Protein AF-A0A367IWK3-F1 (afdb_monomer_lite)

InterPro domains:
  IPR006665 OmpA-like domain [PS51123] (1-16)
  IPR052744 Glycerol-3-phosphate O-acyltransferase [PTHR31605] (2-163)

Sequence (163 aa):
MRECNRRVSFLIAAKSMRQKAIRFLASMVHPIPVERPQDLAETGKGRIQLLNLKTEPLRIIGIDTKFTQQLRPTDTILLPKGSGKIQVDRVISDTELIIHSEIKDKRALKHLVNENGTSYKCLPHIDQDSVYERVYSELNNGQCITIFPEGGSHDRAEMLPFK

Secondary structure (DSSP, 8-state):
--SS---EEEEEEHHHHTSHHHHHHHGGG-EEEE--GGGG-EEPSSEEEEEETTTEEEEEEEES--HHHH--TT-EEEPGGG--EEEEEEE-SSSEEEESS----HHHHHHHT-TT-B--EEE-----HHHHHHHHHHHHTT-EEEE---TTSTT--SPPPP-

Radius of gyration: 20.52 Å; chains: 1; bounding box: 48×29×55 Å

Structure (mmCIF, N/CA/C/O backbone):
data_AF-A0A367IWK3-F1
#
_entry.id   AF-A0A367IWK3-F1
#
loop_
_atom_site.group_PDB
_atom_site.id
_atom_site.type_symbol
_atom_site.label_atom_id
_atom_site.label_alt_id
_atom_site.label_comp_id
_atom_site.label_asym_id
_atom_site.label_entity_id
_atom_site.label_seq_id
_atom_site.pdbx_PDB_ins_code
_atom_site.Cartn_x
_atom_site.Cartn_y
_atom_site.Cartn_z
_atom_site.occupancy
_atom_site.B_iso_or_equiv
_atom_site.auth_seq_id
_atom_site.auth_comp_id
_atom_site.auth_asym_id
_atom_site.auth_atom_id
_atom_site.pdbx_PDB_model_num
ATOM 1 N N . MET A 1 1 ? 26.667 4.697 -25.847 1.00 47.69 1 MET A N 1
ATOM 2 C CA . MET A 1 1 ? 25.471 3.865 -26.138 1.00 47.69 1 MET A CA 1
ATOM 3 C C . MET A 1 1 ? 25.247 3.562 -27.625 1.00 47.69 1 MET A C 1
ATOM 5 O O . MET A 1 1 ? 24.465 2.669 -27.906 1.00 47.69 1 MET A O 1
ATOM 9 N N . ARG A 1 2 ? 25.933 4.224 -28.577 1.00 45.09 2 ARG A N 1
ATOM 10 C CA . ARG A 1 2 ? 25.878 3.877 -30.015 1.00 45.09 2 ARG A CA 1
ATOM 11 C C . ARG A 1 2 ? 26.722 2.644 -30.397 1.00 45.09 2 ARG A C 1
ATOM 13 O O . ARG A 1 2 ? 26.455 2.029 -31.414 1.00 45.09 2 ARG A O 1
ATOM 20 N N . GLU A 1 3 ? 27.674 2.266 -29.543 1.00 57.97 3 GLU A N 1
ATOM 21 C CA . GLU A 1 3 ? 28.675 1.215 -29.802 1.00 57.97 3 GLU A CA 1
ATOM 22 C C . GLU A 1 3 ? 28.170 -0.231 -29.610 1.00 57.97 3 GLU A C 1
ATOM 24 O O . GLU A 1 3 ? 28.719 -1.151 -30.199 1.00 57.97 3 GLU A O 1
ATOM 29 N N . CYS A 1 4 ? 27.116 -0.466 -28.813 1.00 64.75 4 CYS A N 1
ATOM 30 C CA . CYS A 1 4 ? 26.624 -1.831 -28.537 1.00 64.75 4 CYS A CA 1
ATOM 31 C C . CYS A 1 4 ? 25.360 -2.215 -29.327 1.00 64.75 4 CYS A C 1
ATOM 33 O O . CYS A 1 4 ? 24.923 -3.354 -29.229 1.00 64.75 4 CYS A O 1
ATOM 35 N N . ASN A 1 5 ? 24.735 -1.273 -30.046 1.00 68.56 5 ASN A N 1
ATOM 36 C CA . ASN A 1 5 ? 23.454 -1.440 -30.755 1.00 68.56 5 ASN A CA 1
ATOM 37 C C . ASN A 1 5 ? 22.310 -2.074 -29.920 1.00 68.56 5 ASN A C 1
ATOM 39 O O . ASN A 1 5 ? 21.389 -2.683 -30.459 1.00 68.56 5 ASN A O 1
ATOM 43 N N . ARG A 1 6 ? 22.367 -1.934 -28.587 1.00 77.06 6 ARG A N 1
ATOM 44 C CA . ARG A 1 6 ? 21.339 -2.413 -27.653 1.00 77.06 6 ARG A CA 1
ATOM 45 C C . ARG A 1 6 ? 20.364 -1.281 -27.371 1.00 77.06 6 ARG A C 1
ATOM 47 O O . ARG A 1 6 ? 20.772 -0.190 -26.967 1.00 77.06 6 ARG A O 1
ATOM 54 N N . ARG A 1 7 ? 19.079 -1.540 -27.581 1.00 82.25 7 ARG A N 1
ATOM 55 C CA . ARG A 1 7 ? 17.994 -0.618 -27.254 1.00 82.25 7 ARG A CA 1
ATOM 56 C C . ARG A 1 7 ? 17.901 -0.476 -25.741 1.00 82.25 7 ARG A C 1
ATOM 58 O O . ARG A 1 7 ? 18.138 -1.425 -24.994 1.00 82.25 7 ARG A O 1
ATOM 65 N N . VAL A 1 8 ? 17.572 0.730 -25.303 1.00 84.69 8 VAL A N 1
ATOM 66 C CA . VAL A 1 8 ? 17.462 1.070 -23.887 1.00 84.69 8 VAL A CA 1
ATOM 67 C C . VAL A 1 8 ? 16.000 1.344 -23.567 1.00 84.69 8 VAL A C 1
ATOM 69 O O . VAL A 1 8 ? 15.384 2.196 -24.206 1.00 84.69 8 VAL A O 1
ATOM 72 N N . SER A 1 9 ? 15.474 0.622 -22.583 1.00 86.38 9 SER A N 1
ATOM 73 C CA . SER A 1 9 ? 14.114 0.762 -22.066 1.00 86.38 9 SER A CA 1
ATOM 74 C C . SER A 1 9 ? 14.173 1.369 -20.664 1.00 86.38 9 SER A C 1
ATOM 76 O O . SER A 1 9 ? 15.014 0.985 -19.850 1.00 86.38 9 SER A O 1
ATOM 78 N N . PHE A 1 10 ? 13.319 2.350 -20.379 1.00 84.81 10 PHE A N 1
ATOM 79 C CA . PHE A 1 10 ? 13.401 3.144 -19.150 1.00 84.81 10 PHE A CA 1
ATOM 80 C C . PHE A 1 10 ? 12.283 2.780 -18.178 1.00 84.81 10 PHE A C 1
ATOM 82 O O . PHE A 1 10 ? 11.113 2.882 -18.535 1.00 84.81 10 PHE A O 1
ATOM 89 N N . LEU A 1 11 ? 12.616 2.426 -16.934 1.00 85.19 11 LEU A N 1
ATOM 90 C CA . LEU A 1 11 ? 11.621 2.348 -15.862 1.00 85.19 11 LEU A CA 1
ATOM 91 C C . LEU A 1 11 ? 11.186 3.771 -15.491 1.00 85.19 11 LEU A C 1
ATOM 93 O O . LEU A 1 11 ? 12.003 4.579 -15.045 1.00 85.19 11 LEU A O 1
ATOM 97 N N . ILE A 1 12 ? 9.906 4.086 -15.687 1.00 81.69 12 ILE A N 1
ATOM 98 C CA . ILE A 1 12 ? 9.347 5.422 -15.433 1.00 81.69 12 ILE A CA 1
ATOM 99 C C . ILE A 1 12 ? 8.127 5.290 -14.528 1.00 81.69 12 ILE A C 1
ATOM 101 O O . ILE A 1 12 ? 7.284 4.424 -14.745 1.00 81.69 12 ILE A O 1
ATOM 105 N N . ALA A 1 13 ? 7.988 6.174 -13.538 1.00 80.38 13 ALA A N 1
ATOM 106 C CA . ALA A 1 13 ? 6.798 6.210 -12.693 1.00 80.38 13 ALA A CA 1
ATOM 107 C C . ALA A 1 13 ? 5.526 6.370 -13.547 1.00 80.38 13 ALA A C 1
ATOM 109 O O . ALA A 1 13 ? 5.391 7.321 -14.324 1.00 80.38 13 ALA A O 1
ATOM 110 N N . ALA A 1 14 ? 4.565 5.463 -13.382 1.00 80.75 14 ALA A N 1
ATOM 111 C CA . ALA A 1 14 ? 3.330 5.453 -14.164 1.00 80.75 14 ALA A CA 1
ATOM 112 C C . ALA A 1 14 ? 2.520 6.749 -13.989 1.00 80.75 14 ALA A C 1
ATOM 114 O O . ALA A 1 14 ? 1.917 7.251 -14.940 1.00 80.75 14 ALA A O 1
ATOM 115 N N . LYS A 1 15 ? 2.596 7.375 -12.808 1.00 79.56 15 LYS A N 1
ATOM 116 C CA . LYS A 1 15 ? 2.038 8.709 -12.544 1.00 79.56 15 LYS A CA 1
ATOM 117 C C . LYS A 1 15 ? 2.537 9.767 -13.538 1.00 79.56 15 LYS A C 1
ATOM 119 O O . LYS A 1 15 ? 1.739 10.570 -14.022 1.00 79.56 15 LYS A O 1
ATOM 124 N N . SER A 1 16 ? 3.824 9.746 -13.885 1.00 76.38 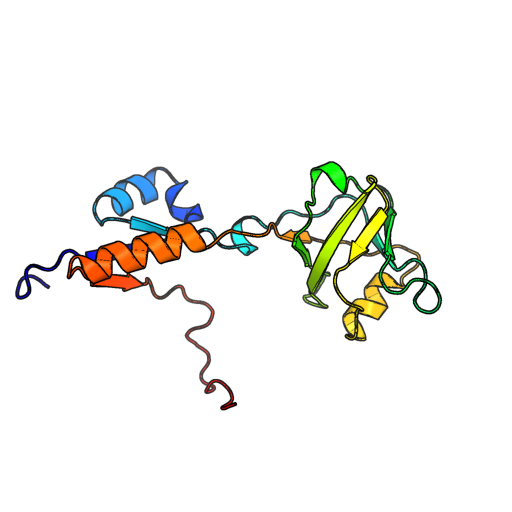16 SER A N 1
ATOM 125 C CA . SER A 1 16 ? 4.429 10.662 -14.861 1.00 76.38 16 SER A CA 1
ATOM 126 C C . SER A 1 16 ? 3.902 10.413 -16.276 1.00 76.38 16 SER A C 1
ATOM 128 O O . SER A 1 16 ? 3.661 11.356 -17.026 1.00 76.38 16 SER A O 1
ATOM 130 N N . MET A 1 17 ? 3.608 9.155 -16.615 1.00 79.88 17 MET A N 1
ATOM 131 C CA . MET A 1 17 ? 3.027 8.770 -17.907 1.00 79.88 17 MET A CA 1
ATOM 132 C C . MET A 1 17 ? 1.578 9.247 -18.099 1.00 79.88 17 MET A C 1
ATOM 134 O O . MET A 1 17 ? 1.099 9.301 -19.232 1.00 79.88 17 MET A O 1
ATOM 138 N N . ARG A 1 18 ? 0.875 9.634 -17.024 1.00 81.56 18 ARG A N 1
ATOM 139 C CA . ARG A 1 18 ? -0.479 10.217 -17.098 1.00 81.56 18 ARG A CA 1
ATOM 140 C C . ARG A 1 18 ? -0.466 11.706 -17.470 1.00 81.56 18 ARG A C 1
ATOM 142 O O . ARG A 1 18 ? -1.491 12.239 -17.893 1.00 81.56 18 ARG A O 1
ATOM 149 N N . GLN A 1 19 ? 0.675 12.390 -17.358 1.00 82.75 19 GLN A N 1
ATOM 150 C CA . GLN A 1 19 ? 0.804 13.803 -17.723 1.00 82.75 19 GLN A CA 1
ATOM 151 C C . GLN A 1 19 ? 1.113 13.950 -19.218 1.00 82.75 19 GLN A C 1
ATOM 153 O O . GLN A 1 19 ? 2.108 13.418 -19.700 1.00 82.75 19 GLN A O 1
ATOM 158 N N . LYS A 1 20 ? 0.289 14.701 -19.965 1.00 80.50 20 LYS A N 1
ATOM 159 C CA . LYS A 1 20 ? 0.364 14.781 -21.442 1.00 80.50 20 LYS A CA 1
ATOM 160 C C . LYS A 1 20 ? 1.755 15.166 -21.973 1.00 80.50 20 LYS A C 1
ATOM 162 O O . LYS A 1 20 ? 2.244 14.515 -22.892 1.00 80.50 20 LYS A O 1
ATOM 167 N N . ALA A 1 21 ? 2.394 16.179 -21.383 1.00 79.94 21 ALA A N 1
ATOM 168 C CA . ALA A 1 21 ? 3.717 16.649 -21.806 1.00 79.94 21 ALA A CA 1
ATOM 169 C C . ALA A 1 21 ? 4.824 15.617 -21.528 1.00 79.94 21 ALA A C 1
ATOM 171 O O . ALA A 1 21 ? 5.632 15.319 -22.405 1.00 79.94 21 ALA A O 1
ATOM 172 N N . ILE A 1 22 ? 4.821 15.017 -20.332 1.00 78.69 22 ILE A N 1
ATOM 173 C CA . ILE A 1 22 ? 5.819 14.010 -19.952 1.00 78.69 22 ILE A CA 1
ATOM 174 C C . ILE A 1 22 ? 5.620 12.728 -20.758 1.00 78.69 22 ILE A C 1
ATOM 176 O O . ILE A 1 22 ? 6.590 12.164 -21.247 1.00 78.69 22 ILE A O 1
ATOM 180 N N . ARG A 1 23 ? 4.371 12.305 -20.980 1.00 81.00 23 ARG A N 1
ATOM 181 C CA . ARG A 1 23 ? 4.039 11.152 -21.824 1.00 81.00 23 ARG A CA 1
ATOM 182 C C . ARG A 1 23 ? 4.581 11.306 -23.242 1.00 81.00 23 ARG A C 1
ATOM 184 O O . ARG A 1 23 ? 5.108 10.339 -23.782 1.00 81.00 23 ARG A O 1
ATOM 191 N N . PHE A 1 24 ? 4.449 12.493 -23.838 1.00 81.12 24 PHE A N 1
ATOM 192 C CA . PHE A 1 24 ? 4.948 12.759 -25.188 1.00 81.12 24 PHE A CA 1
ATOM 193 C C . PHE A 1 24 ? 6.462 12.526 -25.274 1.00 81.12 24 PHE A C 1
ATOM 195 O O . PHE A 1 24 ? 6.907 11.737 -26.103 1.00 81.12 24 PHE A O 1
ATOM 202 N N . LEU A 1 25 ? 7.238 13.107 -24.355 1.00 80.00 25 LEU A N 1
ATOM 203 C CA . LEU A 1 25 ? 8.694 12.924 -24.313 1.00 80.00 25 LEU A CA 1
ATOM 204 C C . LEU A 1 25 ? 9.094 11.489 -23.931 1.00 80.00 25 LEU A C 1
ATOM 206 O O . LEU A 1 25 ? 9.952 10.888 -24.573 1.00 80.00 25 LEU A O 1
ATOM 210 N N . ALA A 1 26 ? 8.435 10.904 -22.930 1.00 76.44 26 ALA A N 1
ATOM 211 C CA . ALA A 1 26 ? 8.714 9.555 -22.449 1.00 76.44 26 ALA A CA 1
ATOM 212 C C . ALA A 1 26 ? 8.402 8.474 -23.496 1.00 76.44 26 ALA A C 1
ATOM 214 O O . ALA A 1 26 ? 9.077 7.450 -23.542 1.00 76.44 26 ALA A O 1
ATOM 215 N N . SER A 1 27 ? 7.415 8.695 -24.373 1.00 77.38 27 SER A N 1
ATOM 216 C CA . SER A 1 27 ? 7.076 7.741 -25.438 1.00 77.38 27 SER A CA 1
ATOM 217 C C . SER A 1 27 ? 8.218 7.499 -26.433 1.00 77.38 27 SER A C 1
ATOM 219 O O . SER A 1 27 ? 8.281 6.431 -27.040 1.00 77.38 27 SER A O 1
ATOM 221 N N . MET A 1 28 ? 9.158 8.444 -26.543 1.00 80.38 28 MET A N 1
ATOM 222 C CA . MET A 1 28 ? 10.321 8.350 -27.429 1.00 80.38 28 MET A CA 1
ATOM 223 C C . MET A 1 28 ? 11.456 7.485 -26.855 1.00 80.38 28 MET A C 1
ATOM 225 O O . MET A 1 28 ? 12.390 7.156 -27.580 1.00 80.38 28 MET A O 1
ATOM 229 N N . VAL A 1 29 ? 11.383 7.099 -25.574 1.00 79.75 29 VAL A N 1
ATOM 230 C CA . VAL A 1 29 ? 12.460 6.393 -24.853 1.00 79.75 29 VAL A CA 1
ATOM 231 C C . VAL A 1 29 ? 12.027 5.033 -24.297 1.00 79.75 29 VAL A C 1
ATOM 233 O O . VAL A 1 29 ? 12.525 4.595 -23.271 1.00 79.75 29 VAL A O 1
ATOM 236 N N . HIS A 1 30 ? 11.088 4.352 -24.960 1.00 81.25 30 HIS A N 1
ATOM 237 C CA . HIS A 1 30 ? 10.645 2.988 -24.604 1.00 81.25 30 HIS A CA 1
ATOM 238 C C . HIS A 1 30 ? 10.365 2.801 -23.104 1.00 81.25 30 HIS A C 1
ATOM 240 O O . HIS A 1 30 ? 11.081 2.080 -22.403 1.00 81.25 30 HIS A O 1
ATOM 246 N N . PRO A 1 31 ? 9.329 3.483 -22.599 1.00 83.00 31 PRO A N 1
ATOM 247 C CA . PRO A 1 31 ? 9.052 3.515 -21.180 1.00 83.00 31 PRO A CA 1
ATOM 248 C C . PRO A 1 31 ? 8.406 2.201 -20.730 1.00 83.00 31 PRO A C 1
ATOM 250 O O . PRO A 1 31 ? 7.460 1.714 -21.349 1.00 83.00 31 PRO A O 1
ATOM 253 N N . ILE A 1 32 ? 8.884 1.667 -19.613 1.00 84.62 32 ILE A N 1
ATOM 254 C CA . ILE A 1 32 ? 8.251 0.610 -18.829 1.00 84.62 32 ILE A CA 1
ATOM 255 C C . ILE A 1 32 ? 7.617 1.310 -17.619 1.00 84.62 32 ILE A C 1
ATOM 257 O O . ILE A 1 32 ? 8.337 1.732 -16.707 1.00 84.62 32 ILE A O 1
ATOM 261 N N . PRO A 1 33 ? 6.292 1.533 -17.625 1.00 81.62 33 PRO A N 1
ATOM 262 C CA . PRO A 1 33 ? 5.620 2.229 -16.541 1.00 81.62 33 PRO A CA 1
ATOM 263 C C . PRO A 1 33 ? 5.623 1.374 -15.271 1.00 81.62 33 PRO A C 1
ATOM 265 O O . PRO A 1 33 ? 5.246 0.207 -15.303 1.00 81.62 33 PRO A O 1
ATOM 268 N N . VAL A 1 34 ? 6.005 1.976 -14.148 1.00 82.56 34 VAL A N 1
ATOM 269 C CA . VAL A 1 34 ? 5.984 1.344 -12.825 1.00 82.56 34 VAL A CA 1
ATOM 270 C C . VAL A 1 34 ? 4.964 2.071 -11.957 1.00 82.56 34 VAL A C 1
ATOM 272 O O . VAL A 1 34 ? 5.128 3.254 -11.647 1.00 82.56 34 VAL A O 1
ATOM 275 N N . GLU A 1 35 ? 3.886 1.380 -11.595 1.00 82.50 35 GLU A N 1
ATOM 276 C CA . GLU A 1 35 ? 2.917 1.865 -10.609 1.00 82.50 35 GLU A CA 1
ATOM 277 C C . GLU A 1 35 ? 3.472 1.621 -9.201 1.00 82.50 35 GLU A C 1
ATOM 279 O O . GLU A 1 35 ? 3.990 0.544 -8.905 1.00 82.50 35 GLU A O 1
ATOM 284 N N . ARG A 1 36 ? 3.378 2.619 -8.317 1.00 77.50 36 ARG A N 1
ATOM 285 C CA . ARG A 1 36 ? 3.840 2.489 -6.928 1.00 77.50 36 ARG A CA 1
ATOM 286 C C . ARG A 1 36 ? 2.665 2.624 -5.963 1.00 77.50 36 ARG A C 1
ATOM 288 O O . ARG A 1 36 ? 1.857 3.534 -6.149 1.00 77.50 36 ARG A O 1
ATOM 295 N N . PRO A 1 37 ? 2.576 1.810 -4.893 1.00 77.81 37 PRO A N 1
ATOM 296 C CA . PRO A 1 37 ? 1.433 1.853 -3.973 1.00 77.81 37 PRO A CA 1
ATOM 297 C C . PRO A 1 37 ? 1.211 3.235 -3.353 1.00 77.81 37 PRO A C 1
ATOM 299 O O . PRO A 1 37 ? 0.077 3.664 -3.159 1.00 77.81 37 PRO A O 1
ATOM 302 N N . GLN A 1 38 ? 2.294 3.975 -3.099 1.00 75.50 38 GLN A N 1
ATOM 303 C CA . GLN A 1 38 ? 2.226 5.343 -2.587 1.00 75.50 38 GLN A CA 1
ATOM 304 C C . GLN A 1 38 ? 1.623 6.357 -3.570 1.00 75.50 38 GLN A C 1
ATOM 306 O O . GLN A 1 38 ? 1.078 7.362 -3.121 1.00 75.50 38 GLN A O 1
ATOM 311 N N . ASP A 1 39 ? 1.708 6.120 -4.883 1.00 78.50 39 ASP A N 1
ATOM 312 C CA . ASP A 1 39 ? 1.141 7.022 -5.893 1.00 78.50 39 ASP A CA 1
ATOM 313 C C . ASP A 1 39 ? -0.387 6.891 -5.983 1.00 78.50 39 ASP A C 1
ATOM 315 O O . ASP A 1 39 ? -1.054 7.837 -6.403 1.00 78.50 39 ASP A O 1
ATOM 319 N N . LEU A 1 40 ? -0.927 5.747 -5.550 1.00 82.69 40 LEU A N 1
ATOM 320 C CA . LEU A 1 40 ? -2.357 5.431 -5.509 1.00 82.69 40 LEU A CA 1
ATOM 321 C C . LEU A 1 40 ? -2.943 5.509 -4.091 1.00 82.69 40 LEU A C 1
ATOM 323 O O . LEU A 1 40 ? -4.070 5.082 -3.864 1.00 82.69 40 LEU A O 1
ATOM 327 N N . ALA A 1 41 ? -2.177 6.015 -3.123 1.00 86.50 41 ALA A N 1
ATOM 328 C CA . ALA A 1 41 ? -2.621 6.114 -1.743 1.00 86.50 41 ALA A CA 1
ATOM 329 C C . ALA A 1 41 ? -3.768 7.128 -1.605 1.00 86.50 41 ALA A C 1
ATOM 331 O O . ALA A 1 41 ? -3.579 8.326 -1.832 1.00 86.50 41 ALA A O 1
ATOM 332 N N . GLU A 1 42 ? -4.927 6.663 -1.150 1.00 90.31 42 GLU A N 1
ATOM 333 C CA . GLU A 1 42 ? -6.104 7.500 -0.921 1.00 90.31 42 GLU A CA 1
ATOM 334 C C . GLU A 1 42 ? -6.353 7.715 0.572 1.00 90.31 42 GLU A C 1
ATOM 336 O O . GLU A 1 42 ? -6.032 6.877 1.415 1.00 90.31 42 GLU A O 1
ATOM 341 N N . THR A 1 43 ? -6.934 8.857 0.934 1.00 92.69 43 THR A N 1
ATOM 342 C CA . THR A 1 43 ? -7.343 9.101 2.322 1.00 92.69 43 THR A CA 1
ATOM 343 C C . THR A 1 43 ? -8.595 8.281 2.635 1.00 92.69 43 THR A C 1
ATOM 345 O O . THR A 1 43 ? -9.606 8.378 1.936 1.00 92.69 43 THR A O 1
ATOM 348 N N . GLY A 1 44 ? -8.535 7.486 3.702 1.00 91.94 44 GLY A N 1
ATOM 349 C CA . GLY A 1 44 ? -9.675 6.718 4.186 1.00 91.94 44 GLY A CA 1
ATOM 350 C C . GLY A 1 44 ? -10.783 7.642 4.686 1.00 91.94 44 GLY A C 1
ATOM 351 O O . GLY A 1 44 ? -10.511 8.653 5.338 1.00 91.94 44 GLY A O 1
ATOM 352 N N . LYS A 1 45 ? -12.038 7.316 4.373 1.00 94.56 45 LYS A N 1
ATOM 353 C CA . LYS A 1 45 ? -13.204 8.003 4.938 1.00 94.56 45 LYS A CA 1
ATOM 354 C C . LYS A 1 45 ? -13.449 7.482 6.345 1.00 94.56 45 LYS A C 1
ATOM 356 O O . LYS A 1 45 ? -13.269 6.290 6.596 1.00 94.56 45 LYS A O 1
ATOM 361 N N . GLY A 1 46 ? -13.871 8.377 7.231 1.00 93.38 46 GLY A N 1
ATOM 362 C CA . GLY A 1 46 ? -14.151 8.043 8.620 1.00 93.38 46 GLY A CA 1
ATOM 363 C C . GLY A 1 46 ? -12.888 7.809 9.444 1.00 93.38 46 GLY A C 1
ATOM 364 O O . GLY A 1 46 ? -11.812 8.351 9.167 1.00 93.38 46 GLY A O 1
ATOM 365 N N . ARG A 1 47 ? -13.032 7.012 10.498 1.00 94.12 47 ARG A N 1
ATOM 366 C CA . ARG A 1 47 ? -11.964 6.673 11.442 1.00 94.12 47 ARG A CA 1
ATOM 367 C C . ARG A 1 47 ? -11.989 5.190 11.762 1.00 94.12 47 ARG A C 1
ATOM 369 O O . ARG A 1 47 ? -13.036 4.568 11.674 1.00 94.12 47 ARG A O 1
ATOM 376 N N . ILE A 1 48 ? -10.847 4.647 12.162 1.00 94.25 48 ILE A N 1
ATOM 377 C CA . ILE A 1 48 ? -10.706 3.238 12.530 1.00 94.25 48 ILE A CA 1
ATOM 378 C C . ILE A 1 48 ? -10.234 3.066 13.965 1.00 94.25 48 ILE A C 1
ATOM 380 O O . ILE A 1 48 ? -9.492 3.900 14.495 1.00 94.25 48 ILE A O 1
ATOM 384 N N . GLN A 1 49 ? -10.661 1.965 14.570 1.00 92.88 49 GLN A N 1
ATOM 385 C CA . GLN A 1 49 ? -10.327 1.547 15.924 1.00 92.88 49 GLN A CA 1
ATOM 386 C C . GLN A 1 49 ? -10.160 0.036 15.985 1.00 92.88 49 GLN A C 1
ATOM 388 O O . GLN A 1 49 ? -10.711 -0.702 15.171 1.00 92.88 49 GLN A O 1
ATOM 393 N N . LEU A 1 50 ? -9.415 -0.429 16.979 1.00 90.38 50 LEU A N 1
ATOM 394 C CA . LEU A 1 50 ? -9.359 -1.847 17.301 1.00 90.38 50 LEU A CA 1
ATOM 395 C C . LEU A 1 50 ? -10.489 -2.181 18.278 1.00 90.38 50 LEU A C 1
ATOM 397 O O . LEU A 1 50 ? -10.593 -1.521 19.309 1.00 90.38 50 LEU A O 1
ATOM 401 N N . LEU A 1 51 ? -11.300 -3.202 17.978 1.00 80.44 51 LEU A N 1
ATOM 402 C CA . LEU A 1 51 ? -12.459 -3.552 18.808 1.00 80.44 51 LEU A CA 1
ATOM 403 C C . LEU A 1 51 ? -12.039 -3.942 20.229 1.00 80.44 51 LEU A C 1
ATOM 405 O O . LEU A 1 51 ? -12.497 -3.362 21.210 1.00 80.44 51 LEU A O 1
ATOM 409 N N . ASN A 1 52 ? -11.165 -4.943 20.345 1.00 80.62 52 ASN A N 1
ATOM 410 C CA . ASN A 1 52 ? -10.675 -5.396 21.637 1.00 80.62 52 ASN A CA 1
ATOM 411 C C . ASN A 1 52 ? -9.338 -6.124 21.493 1.00 80.62 52 ASN A C 1
ATOM 413 O O . ASN A 1 52 ? -9.249 -7.167 20.853 1.00 80.62 52 ASN A O 1
ATOM 417 N N . LEU A 1 53 ? -8.305 -5.610 22.161 1.00 76.88 53 LEU A N 1
ATOM 418 C CA . LEU A 1 53 ? -6.960 -6.184 22.117 1.00 76.88 53 LEU A CA 1
ATOM 419 C C . LEU A 1 53 ? -6.878 -7.597 22.725 1.00 76.88 53 LEU A C 1
ATOM 421 O O . LEU A 1 53 ? -5.979 -8.351 22.377 1.00 76.88 53 LEU A O 1
ATOM 425 N N . LYS A 1 54 ? -7.767 -7.946 23.667 1.00 75.44 54 LYS A N 1
ATOM 426 C CA . LYS A 1 54 ? -7.694 -9.210 24.418 1.00 75.44 54 LYS A CA 1
ATOM 427 C C . LYS A 1 54 ? -8.555 -10.317 23.827 1.00 75.44 54 LYS A C 1
ATOM 429 O O . LYS A 1 54 ? -8.154 -11.473 23.883 1.00 75.44 54 LYS A O 1
ATOM 434 N N . THR A 1 55 ? -9.739 -9.979 23.324 1.00 79.94 55 THR A N 1
ATOM 435 C CA . THR A 1 55 ? -10.688 -10.979 22.813 1.00 79.94 55 THR A CA 1
ATOM 436 C C . THR A 1 55 ? -10.612 -11.126 21.300 1.00 79.94 55 THR A C 1
ATOM 438 O O . THR A 1 55 ? -10.742 -12.238 20.805 1.00 79.94 55 THR A O 1
ATOM 441 N N . GLU A 1 56 ? -10.385 -10.033 20.560 1.00 82.88 56 GLU A N 1
ATOM 442 C CA . GLU A 1 56 ? -10.425 -10.021 19.091 1.00 82.88 56 GLU A CA 1
ATOM 443 C C . GLU A 1 56 ? -9.354 -9.076 18.503 1.00 82.88 56 GLU A C 1
ATOM 445 O O . GLU A 1 56 ? -9.683 -8.053 17.894 1.00 82.88 56 GLU A O 1
ATOM 450 N N . PRO A 1 57 ? -8.053 -9.409 18.645 1.00 86.62 57 PRO A N 1
ATOM 451 C CA . PRO A 1 57 ? -6.941 -8.523 18.274 1.00 86.62 57 PRO A CA 1
ATOM 452 C C . PRO A 1 57 ? -6.798 -8.282 16.763 1.00 86.62 57 PRO A C 1
ATOM 454 O O . PRO A 1 57 ? -5.999 -7.442 16.350 1.00 86.62 57 PRO A O 1
ATOM 457 N N . LEU A 1 58 ? -7.549 -9.014 15.936 1.00 91.00 58 LEU A N 1
ATOM 458 C CA . LEU A 1 58 ? -7.511 -8.924 14.475 1.00 91.00 58 LEU A CA 1
ATOM 459 C C . LEU A 1 58 ? -8.684 -8.134 13.875 1.00 91.00 58 LEU A C 1
ATOM 461 O O . LEU A 1 58 ? -8.716 -7.913 12.665 1.00 91.00 58 LEU A O 1
ATOM 465 N N . ARG A 1 59 ? -9.665 -7.722 14.687 1.00 92.19 59 ARG A N 1
ATOM 466 C CA . ARG A 1 59 ? -10.850 -7.013 14.192 1.00 92.19 59 ARG A CA 1
ATOM 467 C C . ARG A 1 59 ? -10.710 -5.508 14.354 1.00 92.19 59 ARG A C 1
ATOM 469 O O . ARG A 1 59 ? -10.552 -4.996 15.465 1.00 92.19 59 ARG A O 1
ATOM 476 N N . ILE A 1 60 ? -10.822 -4.806 13.231 1.00 93.00 60 ILE A N 1
ATOM 477 C CA . ILE A 1 60 ? -10.892 -3.349 13.180 1.00 93.00 60 ILE A CA 1
ATOM 478 C C . ILE A 1 60 ? -12.334 -2.933 12.915 1.00 93.00 60 ILE A C 1
ATOM 480 O O . ILE A 1 60 ? -12.974 -3.425 11.984 1.00 93.00 60 ILE A O 1
ATOM 484 N N . ILE A 1 61 ? -12.801 -1.988 13.725 1.00 93.75 61 ILE A N 1
ATOM 485 C CA . ILE A 1 61 ? -14.076 -1.302 13.549 1.00 93.75 61 ILE A CA 1
ATOM 486 C C . ILE A 1 61 ? -13.846 0.089 12.970 1.00 93.75 61 ILE A C 1
ATOM 488 O O . ILE A 1 61 ? -12.838 0.749 13.233 1.00 93.75 61 ILE A O 1
ATOM 492 N N . GLY A 1 62 ? -14.796 0.524 12.164 1.00 93.62 62 GLY A N 1
ATOM 493 C CA . GLY A 1 62 ? -14.822 1.813 11.513 1.00 93.62 62 GLY A CA 1
ATOM 494 C C . GLY A 1 62 ? -15.986 2.666 12.002 1.00 93.62 62 GLY A C 1
ATOM 495 O O . GLY A 1 62 ? -17.090 2.172 12.214 1.00 93.62 62 GLY A O 1
ATOM 496 N N . ILE A 1 63 ? -15.729 3.960 12.158 1.00 93.62 63 ILE A N 1
ATOM 497 C CA . ILE A 1 63 ? -16.712 5.001 12.460 1.00 93.62 63 ILE A CA 1
ATOM 498 C C . ILE A 1 63 ? -16.844 5.867 11.206 1.00 93.62 63 ILE A C 1
ATOM 500 O O . ILE A 1 63 ? -15.851 6.448 10.759 1.00 93.62 63 ILE A O 1
ATOM 504 N N . ASP A 1 64 ? -18.047 5.936 10.629 1.00 93.56 64 ASP A N 1
ATOM 505 C CA . ASP A 1 64 ? -18.344 6.645 9.371 1.00 93.56 64 ASP A CA 1
ATOM 506 C C . ASP A 1 64 ? -17.456 6.218 8.184 1.00 93.56 64 ASP A C 1
ATOM 508 O O . ASP A 1 64 ? -17.085 7.015 7.314 1.00 93.56 64 ASP A O 1
ATOM 512 N N . THR A 1 65 ? -17.075 4.941 8.155 1.00 94.56 65 THR A N 1
ATOM 513 C CA . THR A 1 65 ? -16.227 4.349 7.117 1.00 94.56 65 THR A CA 1
ATOM 514 C C . THR A 1 65 ? -17.055 3.756 5.974 1.00 94.56 65 THR A C 1
ATOM 516 O O . THR A 1 65 ? -18.249 3.497 6.104 1.00 94.56 65 THR A O 1
ATOM 519 N N . LYS A 1 66 ? -16.408 3.549 4.821 1.00 94.62 66 LYS A N 1
ATOM 520 C CA . LYS A 1 66 ? -16.968 2.830 3.663 1.00 94.62 66 LYS A CA 1
ATOM 521 C C . LYS A 1 66 ? -15.960 1.812 3.146 1.00 94.62 66 LYS A C 1
ATOM 523 O O . LYS A 1 66 ? -15.417 1.967 2.049 1.00 94.62 66 LYS A O 1
ATOM 528 N N . PHE A 1 67 ? -15.628 0.825 3.979 1.00 93.50 67 PHE A N 1
ATOM 529 C CA . PHE A 1 67 ? -14.558 -0.121 3.665 1.00 93.50 67 PHE A CA 1
ATOM 530 C C . PHE A 1 67 ? -14.798 -0.888 2.366 1.00 93.50 67 PHE A C 1
ATOM 532 O O . PHE A 1 67 ? -13.846 -1.053 1.613 1.00 93.50 67 PHE A O 1
ATOM 539 N N . THR A 1 68 ? -16.035 -1.273 2.036 1.00 93.31 68 THR A N 1
ATOM 540 C CA . THR A 1 68 ? -16.300 -2.044 0.808 1.00 93.31 68 THR A CA 1
ATOM 541 C C . THR A 1 68 ? -15.994 -1.262 -0.472 1.00 93.31 68 THR A C 1
ATOM 543 O O . THR A 1 68 ? -15.719 -1.859 -1.509 1.00 93.31 68 THR A O 1
ATOM 546 N N . GLN A 1 69 ? -16.009 0.075 -0.401 1.00 92.69 69 GLN A N 1
ATOM 547 C CA . GLN A 1 69 ? -15.714 0.958 -1.532 1.00 92.69 69 GLN A CA 1
ATOM 548 C C . GLN A 1 69 ? -14.238 1.360 -1.616 1.00 92.69 69 GLN A C 1
ATOM 550 O O . GLN A 1 69 ? -13.765 1.682 -2.702 1.00 92.69 69 GLN A O 1
ATOM 555 N N . GLN A 1 70 ? -13.526 1.405 -0.484 1.00 91.50 70 GLN A N 1
ATOM 556 C CA . GLN A 1 70 ? -12.160 1.946 -0.408 1.00 91.50 70 GLN A CA 1
ATOM 557 C C . GLN A 1 70 ? -11.069 0.893 -0.213 1.00 91.50 70 GLN A C 1
ATOM 559 O O . GLN A 1 70 ? -9.893 1.218 -0.370 1.00 91.50 70 GLN A O 1
ATOM 564 N N . LEU A 1 71 ? -11.429 -0.323 0.194 1.00 93.06 71 LEU A N 1
ATOM 565 C CA . LEU A 1 71 ? -10.488 -1.378 0.543 1.00 93.06 71 LEU A CA 1
ATOM 566 C C . LEU A 1 71 ? -10.917 -2.706 -0.065 1.00 93.06 71 LEU A C 1
ATOM 568 O O . LEU A 1 71 ? -12.095 -3.059 -0.107 1.00 93.06 71 LEU A O 1
ATOM 572 N N . ARG A 1 72 ? -9.921 -3.472 -0.486 1.00 92.69 72 ARG A N 1
ATOM 573 C CA . ARG A 1 72 ? -10.045 -4.852 -0.940 1.00 92.69 72 ARG A CA 1
ATOM 574 C C . ARG A 1 72 ? -9.171 -5.753 -0.063 1.00 92.69 72 ARG A C 1
ATOM 576 O O . ARG A 1 72 ? -8.239 -5.266 0.583 1.00 92.69 72 ARG A O 1
ATOM 583 N N . PRO A 1 73 ? -9.439 -7.069 -0.028 1.00 92.69 73 PRO A N 1
ATOM 584 C CA . PRO A 1 73 ? -8.485 -8.036 0.511 1.00 92.69 73 PRO A CA 1
ATOM 585 C C . PRO A 1 73 ? -7.087 -7.783 -0.063 1.00 92.69 73 PRO A C 1
ATOM 587 O O . PRO A 1 73 ? -6.979 -7.472 -1.248 1.00 92.69 73 PRO A O 1
ATOM 590 N N . THR A 1 74 ? -6.042 -7.922 0.755 1.00 91.50 74 THR A N 1
ATOM 591 C CA . THR A 1 74 ? -4.619 -7.630 0.461 1.00 91.50 74 THR A CA 1
ATOM 592 C C . THR A 1 74 ? -4.197 -6.158 0.445 1.00 91.50 74 THR A C 1
ATOM 594 O O . THR A 1 74 ? -2.995 -5.883 0.533 1.00 91.50 74 THR A O 1
ATOM 597 N N . ASP A 1 75 ? -5.137 -5.207 0.414 1.00 93.56 75 ASP A N 1
ATOM 598 C CA . ASP A 1 75 ? -4.803 -3.785 0.515 1.00 93.56 75 ASP A CA 1
ATOM 599 C C . ASP A 1 75 ? -4.171 -3.465 1.883 1.00 93.56 75 ASP A C 1
ATOM 601 O O . ASP A 1 75 ? -4.343 -4.170 2.880 1.00 93.56 75 ASP A O 1
ATOM 605 N N . THR A 1 76 ? -3.400 -2.382 1.944 1.00 93.75 76 THR A N 1
ATOM 606 C CA . THR A 1 76 ? -2.693 -1.953 3.154 1.00 93.75 76 THR A CA 1
ATOM 607 C C . THR A 1 76 ? -3.268 -0.650 3.687 1.00 93.75 76 THR A C 1
ATOM 609 O O . THR A 1 76 ? -3.387 0.339 2.976 1.00 93.75 76 THR A 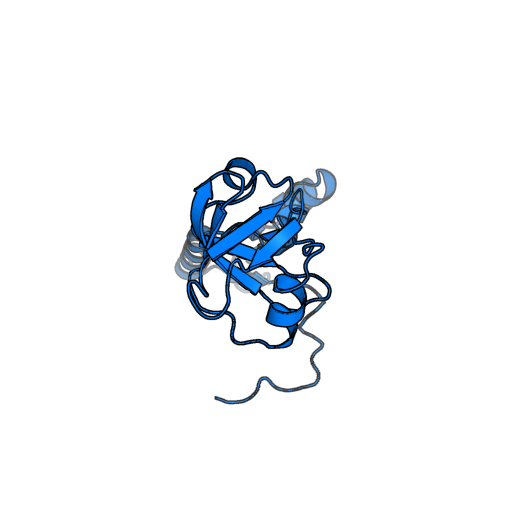O 1
ATOM 612 N N . ILE A 1 77 ? -3.549 -0.601 4.980 1.00 94.19 77 ILE A N 1
ATOM 613 C CA . ILE A 1 77 ? -3.921 0.607 5.704 1.00 94.19 77 ILE A CA 1
ATOM 614 C C . ILE A 1 77 ? -2.663 1.248 6.298 1.00 94.19 77 ILE A C 1
ATOM 616 O O . ILE A 1 77 ? -1.896 0.601 7.014 1.00 94.19 77 ILE A O 1
ATOM 620 N N . LEU A 1 78 ? -2.454 2.539 6.039 1.00 92.50 78 LEU A N 1
ATOM 621 C CA . LEU A 1 78 ? -1.438 3.344 6.715 1.00 92.50 78 LEU A CA 1
ATOM 622 C C . LEU A 1 78 ? -2.045 4.144 7.859 1.00 92.50 78 LEU A C 1
ATOM 624 O O . LEU A 1 78 ? -3.008 4.892 7.675 1.00 92.50 78 LEU A O 1
ATOM 628 N N . LEU A 1 79 ? -1.399 4.053 9.016 1.00 92.31 79 LEU A N 1
ATOM 629 C CA . LEU A 1 79 ? -1.712 4.861 10.184 1.00 92.31 79 LEU A CA 1
ATOM 630 C C . LEU A 1 79 ? -1.033 6.243 10.115 1.00 92.31 79 LEU A C 1
ATOM 632 O O . LEU A 1 79 ? -0.024 6.425 9.417 1.00 92.31 79 LEU A O 1
ATOM 636 N N . PRO A 1 80 ? -1.554 7.254 10.835 1.00 89.19 80 PRO A N 1
ATOM 637 C CA . PRO A 1 80 ? -1.063 8.616 10.722 1.00 89.19 80 PRO A CA 1
ATOM 638 C C . PRO A 1 80 ? 0.334 8.736 11.333 1.00 89.19 80 PRO A C 1
ATOM 640 O O . PRO A 1 80 ? 0.740 7.941 12.182 1.00 89.19 80 PRO A O 1
ATOM 643 N N . LYS A 1 81 ? 1.085 9.752 10.894 1.00 85.00 81 LYS A N 1
ATOM 644 C CA . LYS A 1 81 ? 2.459 10.028 11.356 1.00 85.00 81 LYS A CA 1
ATOM 645 C C . LYS A 1 81 ? 3.437 8.853 11.164 1.00 85.00 81 LYS A C 1
ATOM 647 O O . LYS A 1 81 ? 4.422 8.757 11.887 1.00 85.00 81 LYS A O 1
ATOM 652 N N . GLY A 1 82 ? 3.162 7.952 10.214 1.00 80.62 82 GLY A N 1
ATOM 653 C CA . GLY A 1 82 ? 4.016 6.788 9.949 1.00 80.62 82 GLY A CA 1
ATOM 654 C C . GLY A 1 82 ? 4.061 5.790 11.108 1.00 80.62 82 GLY A C 1
ATOM 655 O O . GLY A 1 82 ? 5.050 5.083 11.266 1.00 80.62 82 GLY A O 1
ATOM 656 N N . SER A 1 83 ? 3.012 5.752 11.935 1.00 83.94 83 SER A N 1
ATOM 657 C CA . SER A 1 83 ? 2.952 4.928 13.151 1.00 83.94 83 SER A CA 1
ATOM 658 C C . SER A 1 83 ? 2.762 3.430 12.897 1.00 83.94 83 SER A C 1
ATOM 660 O O . SER A 1 83 ? 2.884 2.651 13.837 1.00 83.94 83 SER A O 1
ATOM 662 N N . GLY A 1 84 ? 2.480 3.022 11.658 1.00 87.31 84 GLY A N 1
ATOM 663 C CA . GLY A 1 84 ? 2.391 1.618 11.273 1.00 87.31 84 GLY A CA 1
ATOM 664 C C . GLY A 1 84 ? 1.707 1.404 9.926 1.00 87.31 84 GLY A C 1
ATOM 665 O O . GLY A 1 84 ? 1.077 2.312 9.373 1.00 87.31 84 GLY A O 1
ATOM 666 N N . LYS A 1 85 ? 1.841 0.180 9.412 1.00 91.50 85 LYS A N 1
ATOM 667 C CA . LYS A 1 85 ? 1.116 -0.335 8.247 1.00 91.50 85 LYS A CA 1
ATOM 668 C C . LYS A 1 85 ? 0.379 -1.603 8.656 1.00 91.50 85 LYS A C 1
ATOM 670 O O . LYS A 1 85 ? 0.932 -2.397 9.413 1.00 91.50 85 LYS A O 1
ATOM 675 N N . ILE A 1 86 ? -0.839 -1.783 8.167 1.00 93.12 86 ILE A N 1
ATOM 676 C CA . ILE A 1 86 ? -1.706 -2.905 8.527 1.00 93.12 86 ILE A CA 1
ATOM 677 C C . ILE A 1 86 ? -2.250 -3.505 7.241 1.00 93.12 86 ILE A C 1
ATOM 679 O O . ILE A 1 86 ? -2.836 -2.788 6.440 1.00 93.12 86 ILE A O 1
ATOM 683 N N . GLN A 1 87 ? -2.062 -4.802 7.033 1.00 93.81 87 GLN A N 1
ATOM 684 C CA . GLN A 1 87 ? -2.587 -5.480 5.853 1.00 93.81 87 GLN A CA 1
ATOM 685 C C . GLN A 1 87 ? -4.006 -5.981 6.120 1.00 93.81 87 GLN A C 1
ATOM 687 O O . GLN A 1 87 ? -4.263 -6.609 7.150 1.00 93.81 87 GLN A O 1
ATOM 692 N N . VAL A 1 88 ? -4.913 -5.697 5.191 1.00 94.94 88 VAL A N 1
ATOM 693 C CA . VAL A 1 88 ? -6.297 -6.167 5.221 1.00 94.94 88 VAL A CA 1
ATOM 694 C C . VAL A 1 88 ? -6.326 -7.610 4.738 1.00 94.94 88 VAL A C 1
ATOM 696 O O . VAL A 1 88 ? -5.873 -7.913 3.635 1.00 94.94 88 VAL A O 1
ATOM 699 N N . ASP A 1 89 ? -6.877 -8.495 5.561 1.00 95.12 89 ASP A N 1
ATOM 700 C CA . ASP A 1 89 ? -7.136 -9.882 5.178 1.00 95.12 89 ASP A CA 1
ATOM 701 C C . ASP A 1 89 ? -8.479 -9.975 4.457 1.00 95.12 89 ASP A C 1
ATOM 703 O O . ASP A 1 89 ? -8.568 -10.394 3.305 1.00 95.12 89 ASP A O 1
ATOM 707 N N . ARG A 1 90 ? -9.533 -9.475 5.109 1.00 94.25 90 ARG A N 1
ATOM 708 C CA . ARG A 1 90 ? -10.896 -9.517 4.587 1.00 94.25 90 ARG A CA 1
ATOM 709 C C . ARG A 1 90 ? -11.714 -8.332 5.080 1.00 94.25 90 ARG A C 1
ATOM 711 O O . ARG A 1 90 ? -11.692 -7.999 6.259 1.00 94.25 90 ARG A O 1
ATOM 718 N N . VAL A 1 91 ? -12.511 -7.748 4.191 1.00 95.31 91 VAL A N 1
ATOM 719 C CA . VAL A 1 91 ? -13.540 -6.761 4.549 1.00 95.31 91 VAL A CA 1
ATOM 720 C C . VAL A 1 91 ? -14.843 -7.510 4.844 1.00 95.31 91 VAL A C 1
ATOM 722 O O . VAL A 1 91 ? -15.283 -8.319 4.026 1.00 95.31 91 VAL A O 1
ATOM 725 N N . ILE A 1 92 ? -15.429 -7.298 6.025 1.00 94.19 92 ILE A N 1
ATOM 726 C CA . ILE A 1 92 ? -16.704 -7.923 6.418 1.00 94.19 92 ILE A CA 1
ATOM 727 C C . ILE A 1 92 ? -17.865 -7.021 5.997 1.00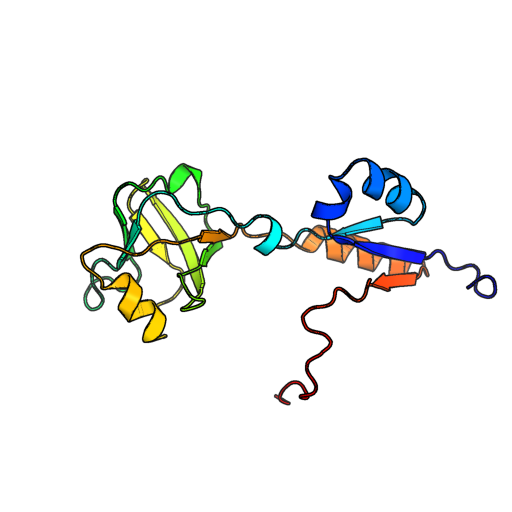 94.19 92 ILE A C 1
ATOM 729 O O . ILE A 1 92 ? -18.824 -7.493 5.391 1.00 94.19 92 ILE A O 1
ATOM 733 N N . SER A 1 93 ? -17.771 -5.729 6.311 1.00 94.56 93 SER A N 1
ATOM 734 C CA . SER A 1 93 ? -18.794 -4.719 6.035 1.00 94.56 93 SER A CA 1
ATOM 735 C C . SER A 1 93 ? -18.151 -3.341 5.855 1.00 94.56 93 SER A C 1
ATOM 737 O O . SER A 1 93 ? -16.935 -3.195 5.961 1.00 94.56 93 SER A O 1
ATOM 739 N N . ASP A 1 94 ? -18.954 -2.302 5.613 1.00 94.25 94 ASP A N 1
ATOM 740 C CA . ASP A 1 94 ? -18.448 -0.927 5.530 1.00 94.25 94 ASP A CA 1
ATOM 741 C C . ASP A 1 94 ? -17.826 -0.410 6.834 1.00 94.25 94 ASP A C 1
ATOM 743 O O . ASP A 1 94 ? -17.047 0.545 6.785 1.00 94.25 94 ASP A O 1
ATOM 747 N N . THR A 1 95 ? -18.125 -1.055 7.964 1.00 94.56 95 THR A N 1
ATOM 748 C CA . THR A 1 95 ? -17.682 -0.682 9.312 1.00 94.56 95 THR A CA 1
ATOM 749 C C . THR A 1 95 ? -16.791 -1.732 9.964 1.00 94.56 95 THR A C 1
ATOM 751 O O . THR A 1 95 ? -16.265 -1.476 11.039 1.00 94.56 95 THR A O 1
ATOM 754 N N . GLU A 1 96 ? -16.590 -2.902 9.359 1.00 94.31 96 GLU A N 1
ATOM 755 C CA . GLU A 1 96 ? -15.803 -3.982 9.959 1.00 94.31 96 GLU A CA 1
ATOM 756 C C . GLU A 1 96 ? -14.864 -4.644 8.953 1.00 94.31 96 GLU A C 1
ATOM 758 O O . GLU A 1 96 ? -15.254 -5.018 7.842 1.00 94.31 96 GLU A O 1
ATOM 763 N N . LEU A 1 97 ? -13.615 -4.849 9.371 1.00 95.00 97 LEU A N 1
ATOM 764 C CA . LEU A 1 97 ? -12.620 -5.601 8.613 1.00 95.00 97 LEU A CA 1
ATOM 765 C C . LEU A 1 97 ? -11.722 -6.439 9.527 1.00 95.00 97 LEU A C 1
ATOM 767 O O . LEU A 1 97 ? -11.548 -6.151 10.713 1.00 95.00 97 LEU A O 1
ATOM 771 N N . ILE A 1 98 ? -11.133 -7.476 8.941 1.00 94.31 98 ILE A N 1
ATOM 772 C CA . ILE A 1 98 ? -10.148 -8.359 9.559 1.00 94.31 98 ILE A CA 1
ATOM 773 C C . ILE A 1 98 ? -8.778 -8.040 8.971 1.00 94.31 98 ILE A C 1
ATOM 775 O O . ILE A 1 98 ? -8.624 -7.878 7.756 1.00 94.31 98 ILE A O 1
ATOM 779 N N . ILE A 1 99 ? -7.780 -7.962 9.843 1.00 94.62 99 ILE A N 1
ATOM 780 C CA . ILE A 1 99 ? -6.381 -7.750 9.470 1.00 94.62 99 ILE A CA 1
ATOM 781 C C . ILE A 1 99 ? -5.634 -9.081 9.428 1.00 94.62 99 ILE A C 1
ATOM 783 O O . ILE A 1 99 ? -5.961 -10.011 10.160 1.00 94.62 99 ILE A O 1
ATOM 787 N N . HIS A 1 100 ? -4.599 -9.148 8.597 1.00 92.50 100 HIS A N 1
ATOM 788 C CA . HIS A 1 100 ? -3.859 -10.389 8.359 1.00 92.50 100 HIS A CA 1
ATOM 789 C C . HIS A 1 100 ? -3.025 -10.840 9.566 1.00 92.50 100 HIS A C 1
ATOM 791 O O . HIS A 1 100 ? -2.894 -12.031 9.834 1.00 92.50 100 HIS A O 1
ATOM 797 N N . SER A 1 101 ? -2.481 -9.879 10.314 1.00 88.19 101 SER A N 1
ATOM 798 C CA . SER A 1 101 ? -1.578 -10.139 11.434 1.00 88.19 101 SER A CA 1
ATOM 799 C C . SER A 1 101 ? -1.831 -9.179 12.583 1.00 88.19 101 SER A C 1
ATOM 801 O O . SER A 1 101 ? -2.140 -8.005 12.373 1.00 88.19 101 SER A O 1
ATOM 803 N N . GLU A 1 102 ? -1.614 -9.665 13.804 1.00 86.94 102 GLU A N 1
ATOM 804 C CA . GLU A 1 102 ? -1.714 -8.851 15.012 1.00 86.94 102 GLU A CA 1
ATOM 805 C C . GLU A 1 102 ? -0.732 -7.674 15.002 1.00 86.94 102 GLU A C 1
ATOM 807 O O . GLU A 1 102 ? 0.416 -7.762 14.548 1.00 86.94 102 GLU A O 1
ATOM 812 N N . ILE A 1 103 ? -1.179 -6.560 15.574 1.00 87.06 103 ILE A N 1
ATOM 813 C CA . ILE A 1 103 ? -0.421 -5.313 15.606 1.00 87.06 103 ILE A CA 1
ATOM 814 C C . ILE A 1 103 ? 0.529 -5.338 16.801 1.00 87.06 103 ILE A C 1
ATOM 816 O O . ILE A 1 103 ? 0.134 -5.106 17.940 1.00 87.06 103 ILE A O 1
ATOM 820 N N . LYS A 1 104 ? 1.811 -5.595 16.533 1.00 82.50 104 LYS A N 1
ATOM 821 C CA . LYS A 1 104 ? 2.859 -5.658 17.570 1.00 82.50 104 LYS A CA 1
ATOM 822 C C . LYS A 1 104 ? 3.435 -4.288 17.941 1.00 82.50 104 LYS A C 1
ATOM 824 O O . LYS A 1 104 ? 4.005 -4.127 19.019 1.00 82.50 104 LYS A O 1
ATOM 829 N N . ASP A 1 105 ? 3.315 -3.297 17.056 1.00 86.25 105 ASP A N 1
ATOM 830 C CA . ASP A 1 105 ? 3.883 -1.969 17.292 1.00 86.25 105 ASP A CA 1
ATOM 831 C C . ASP A 1 105 ? 3.036 -1.174 18.298 1.00 86.25 105 ASP A C 1
ATOM 833 O O . ASP A 1 105 ? 1.867 -0.856 18.069 1.00 86.25 105 ASP A O 1
ATOM 837 N N . LYS A 1 106 ? 3.664 -0.787 19.413 1.00 84.69 106 LYS A N 1
ATOM 838 C CA . LYS A 1 106 ? 3.048 0.023 20.471 1.00 84.69 106 LYS A CA 1
ATOM 839 C C . LYS A 1 106 ? 2.551 1.377 19.956 1.00 84.69 106 LYS A C 1
ATOM 841 O O . LYS A 1 106 ? 1.593 1.912 20.510 1.00 84.69 106 LYS A O 1
ATOM 846 N N . ARG A 1 107 ? 3.189 1.961 18.934 1.00 86.44 107 ARG A N 1
ATOM 847 C CA . ARG A 1 107 ? 2.763 3.245 18.346 1.00 86.44 107 ARG A CA 1
ATOM 848 C C . ARG A 1 107 ? 1.458 3.084 17.576 1.00 86.44 107 ARG A C 1
ATOM 850 O O . ARG A 1 107 ? 0.537 3.867 17.793 1.00 86.44 107 ARG A O 1
ATOM 857 N N . ALA A 1 108 ? 1.365 2.046 16.750 1.00 86.06 108 ALA A N 1
ATOM 858 C CA . ALA A 1 108 ? 0.154 1.699 16.016 1.00 86.06 108 ALA A CA 1
ATOM 859 C C . ALA A 1 108 ? -1.016 1.399 16.967 1.00 86.06 108 ALA A C 1
ATOM 861 O O . ALA A 1 108 ? -2.109 1.941 16.800 1.00 86.06 108 ALA A O 1
ATOM 862 N N . LEU A 1 109 ? -0.763 0.616 18.022 1.00 87.31 109 LEU A N 1
ATOM 863 C CA . LEU A 1 109 ? -1.770 0.286 19.033 1.00 87.31 109 LEU A CA 1
ATOM 864 C C . LEU A 1 109 ? -2.326 1.526 19.740 1.00 87.31 109 LEU A C 1
ATOM 866 O O . LEU A 1 109 ? -3.538 1.653 19.877 1.00 87.31 109 LEU A O 1
ATOM 870 N N . LYS A 1 110 ? -1.474 2.480 20.137 1.00 87.00 110 LYS A N 1
ATOM 871 C CA . LYS A 1 110 ? -1.931 3.729 20.779 1.00 87.00 110 LYS A CA 1
ATOM 872 C C . LYS A 1 110 ? -2.923 4.511 19.921 1.00 87.00 110 LYS A C 1
ATOM 874 O O . LYS A 1 110 ? -3.834 5.131 20.458 1.00 87.00 110 LYS A O 1
ATOM 879 N N . HIS A 1 111 ? -2.738 4.501 18.605 1.00 86.19 111 HIS A N 1
ATOM 880 C CA . HIS A 1 111 ? -3.655 5.166 17.691 1.00 86.19 111 HIS A CA 1
ATOM 881 C C . HIS A 1 111 ? -4.988 4.419 17.583 1.00 86.19 111 HIS A C 1
ATOM 883 O O . HIS A 1 111 ? -6.049 5.039 17.623 1.00 86.19 111 HIS A O 1
ATOM 889 N N . LEU A 1 112 ? -4.956 3.094 17.491 1.00 86.25 112 LEU A N 1
ATOM 890 C CA . LEU A 1 112 ? -6.163 2.295 17.279 1.00 86.25 112 LEU A CA 1
ATOM 891 C C . LEU A 1 112 ? -7.016 2.087 18.533 1.00 86.25 112 LEU A C 1
ATOM 893 O O . LEU A 1 112 ? -8.209 1.844 18.405 1.0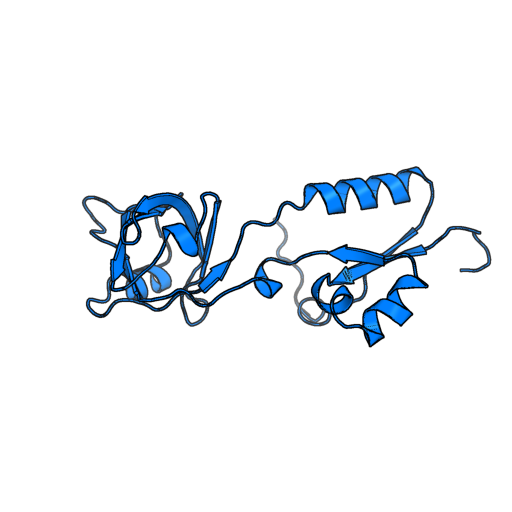0 86.25 112 LEU A O 1
ATOM 897 N N . VAL A 1 113 ? -6.430 2.202 19.725 1.00 87.31 113 VAL A N 1
ATOM 898 C CA . VAL A 1 113 ? -7.147 2.095 21.010 1.00 87.31 113 VAL A CA 1
ATOM 899 C C . VAL A 1 113 ? -7.814 3.426 21.410 1.00 87.31 113 VAL A C 1
ATOM 901 O O . VAL A 1 113 ? -8.522 3.500 22.406 1.00 87.31 113 VAL A O 1
ATOM 904 N N . ASN A 1 114 ? -7.614 4.502 20.645 1.00 84.88 114 ASN A N 1
ATOM 905 C CA . ASN A 1 114 ? -8.221 5.798 20.940 1.00 84.88 114 ASN A CA 1
ATOM 906 C C . ASN A 1 114 ? -9.744 5.772 20.715 1.00 84.88 114 ASN A C 1
ATOM 908 O O . ASN A 1 114 ? -10.189 5.524 19.595 1.00 84.88 114 ASN A O 1
ATOM 912 N N . GLU A 1 115 ? -10.526 6.133 21.736 1.00 78.19 115 GLU A N 1
ATOM 913 C CA . GLU A 1 115 ? -12.001 6.185 21.718 1.00 78.19 115 GLU A CA 1
ATOM 914 C C . GLU A 1 115 ? -12.582 7.133 20.659 1.00 78.19 115 GLU A C 1
ATOM 916 O O . GLU A 1 115 ? -13.689 6.921 20.175 1.00 78.19 115 GLU A O 1
ATOM 921 N N . ASN A 1 116 ? -11.814 8.136 20.226 1.00 84.56 116 ASN A N 1
ATOM 922 C CA . ASN A 1 116 ? -12.233 9.058 19.165 1.00 84.56 116 ASN A CA 1
ATOM 923 C C . ASN A 1 116 ? -11.948 8.536 17.748 1.00 84.56 116 ASN A C 1
ATOM 925 O O . ASN A 1 116 ? -12.328 9.173 16.762 1.00 84.56 116 ASN A O 1
ATOM 929 N N . GLY A 1 117 ? -11.233 7.418 17.641 1.00 87.38 117 GLY A N 1
ATOM 930 C CA . GLY A 1 117 ? -10.838 6.786 16.392 1.00 87.38 117 GLY A CA 1
ATOM 931 C C . GLY A 1 117 ? -9.652 7.465 15.722 1.00 87.38 117 GLY A C 1
ATOM 932 O O . GLY A 1 117 ? -9.274 8.595 16.038 1.00 87.38 117 GLY A O 1
ATOM 933 N N . THR A 1 118 ? -9.043 6.754 14.780 1.00 92.69 118 THR A N 1
ATOM 934 C CA . THR A 1 118 ? -7.842 7.203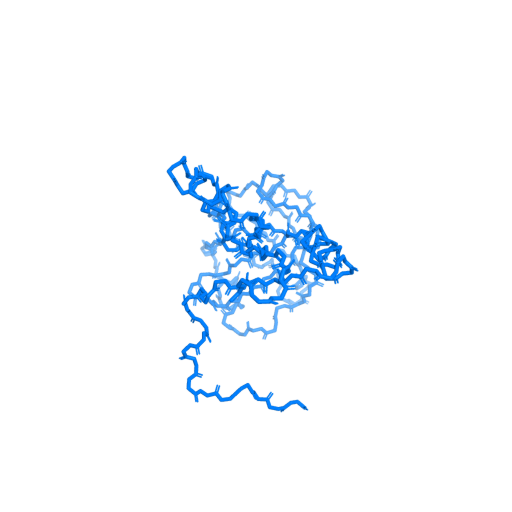 14.073 1.00 92.69 118 THR A CA 1
ATOM 935 C C . THR A 1 118 ? -8.098 7.364 12.579 1.00 92.69 118 THR A C 1
ATOM 937 O O . THR A 1 118 ? -8.717 6.515 11.946 1.00 92.69 118 THR A O 1
ATOM 940 N N . SER A 1 119 ? -7.603 8.460 11.999 1.00 93.94 119 SER A N 1
ATOM 941 C CA . SER A 1 119 ? -7.591 8.647 10.546 1.00 93.94 119 SER A CA 1
ATOM 942 C C . SER A 1 119 ? -6.570 7.726 9.882 1.00 93.94 119 SER A C 1
ATOM 944 O O . SER A 1 119 ? -5.542 7.401 10.467 1.00 93.94 119 SER A O 1
ATOM 946 N N . TYR A 1 120 ? -6.828 7.322 8.644 1.00 94.56 120 TYR A N 1
ATOM 947 C CA . TYR A 1 120 ? -5.999 6.345 7.944 1.00 94.56 120 TYR A CA 1
ATOM 948 C C . TYR A 1 120 ? -5.917 6.651 6.449 1.00 94.56 120 TYR A C 1
ATOM 950 O O . TYR A 1 120 ? -6.671 7.471 5.920 1.00 94.56 120 TYR A O 1
ATOM 958 N N . LYS A 1 121 ? -4.974 6.007 5.760 1.00 94.38 121 LYS A N 1
ATOM 959 C CA . LYS A 1 121 ? -4.906 6.000 4.294 1.00 94.38 121 LYS A CA 1
ATOM 960 C C . LYS A 1 121 ? -4.997 4.575 3.77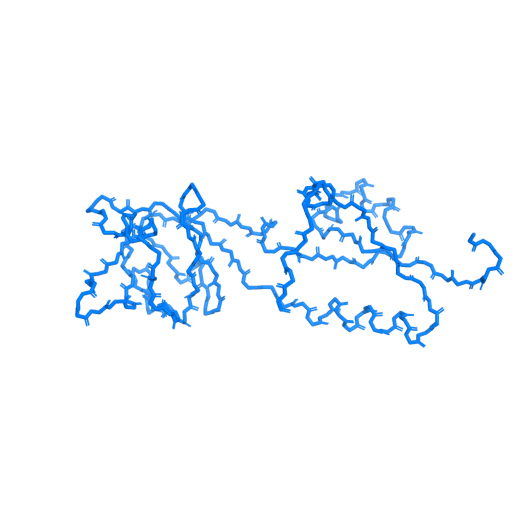2 1.00 94.38 121 LYS A C 1
ATOM 962 O O . LYS A 1 121 ? -4.437 3.671 4.386 1.00 94.38 121 LYS A O 1
ATOM 967 N N . CYS A 1 122 ? -5.660 4.403 2.642 1.00 93.69 122 CYS A N 1
ATOM 968 C CA . CYS A 1 122 ? -5.777 3.143 1.926 1.00 93.69 122 CYS A CA 1
ATOM 969 C C . CYS A 1 122 ? -4.693 3.089 0.852 1.00 93.69 122 CYS A C 1
ATOM 971 O O . CYS A 1 122 ? -4.613 3.978 0.004 1.00 93.69 122 CYS A O 1
ATOM 973 N N . LEU A 1 123 ? -3.846 2.069 0.903 1.00 92.88 123 LEU A N 1
ATOM 974 C CA . LEU A 1 123 ? -2.856 1.766 -0.121 1.00 92.88 123 LEU A CA 1
ATOM 975 C C . LEU A 1 123 ? -3.301 0.500 -0.839 1.00 92.88 123 LEU A C 1
ATOM 977 O O . LEU A 1 123 ? -3.309 -0.563 -0.212 1.00 92.88 123 LEU A O 1
ATOM 981 N N . PRO A 1 124 ? -3.648 0.591 -2.128 1.00 90.56 124 PRO A N 1
ATOM 982 C CA . PRO A 1 124 ? -4.031 -0.587 -2.873 1.00 90.56 124 PRO A CA 1
ATOM 983 C C . PRO A 1 124 ? -2.838 -1.529 -3.028 1.00 90.56 124 PRO A C 1
ATOM 985 O O . PRO A 1 124 ? -1.693 -1.088 -3.192 1.00 90.56 124 PRO A O 1
ATOM 988 N N . HIS A 1 125 ? -3.114 -2.829 -3.010 1.00 88.00 125 HIS A N 1
ATOM 989 C CA . HIS A 1 125 ? -2.155 -3.813 -3.477 1.00 88.00 125 HIS A CA 1
ATOM 990 C C . HIS A 1 125 ? -1.903 -3.598 -4.975 1.00 88.00 125 HIS A C 1
ATOM 992 O O . HIS A 1 125 ? -2.838 -3.398 -5.756 1.00 88.00 125 HIS A O 1
ATOM 998 N N . ILE A 1 126 ? -0.629 -3.601 -5.363 1.00 83.50 126 ILE A N 1
ATOM 999 C CA . ILE A 1 126 ? -0.207 -3.479 -6.756 1.00 83.50 126 ILE A CA 1
ATOM 1000 C C . ILE A 1 126 ? 0.463 -4.780 -7.140 1.00 83.50 126 ILE A C 1
ATOM 1002 O O . ILE A 1 126 ? 1.478 -5.148 -6.549 1.00 83.50 126 ILE A O 1
ATOM 1006 N N . ASP A 1 127 ? -0.104 -5.415 -8.155 1.00 79.06 127 ASP A N 1
ATOM 1007 C CA . ASP A 1 127 ? 0.518 -6.532 -8.837 1.00 79.06 127 ASP A CA 1
ATOM 1008 C C . ASP A 1 127 ? 1.729 -6.026 -9.635 1.00 79.06 127 ASP A C 1
ATOM 1010 O O . ASP A 1 127 ? 1.613 -5.167 -10.516 1.00 79.06 127 ASP A O 1
ATOM 1014 N N . GLN A 1 128 ? 2.907 -6.522 -9.269 1.00 78.38 128 GLN A N 1
ATOM 1015 C CA . GLN A 1 128 ? 4.172 -6.152 -9.895 1.00 78.38 128 GLN A CA 1
ATOM 1016 C C . GLN A 1 128 ? 4.600 -7.148 -10.976 1.00 78.38 128 GLN A C 1
ATOM 1018 O O . GLN A 1 128 ? 5.578 -6.872 -11.673 1.00 78.38 128 GLN A O 1
ATOM 1023 N N . ASP A 1 129 ? 3.880 -8.258 -11.166 1.00 83.69 129 ASP A N 1
ATOM 1024 C CA . ASP A 1 129 ? 4.276 -9.338 -12.074 1.00 83.69 129 ASP A CA 1
ATOM 1025 C C . ASP A 1 129 ? 4.430 -8.817 -13.503 1.00 83.69 129 ASP A C 1
ATOM 1027 O O . ASP A 1 129 ? 5.449 -9.052 -14.146 1.00 83.69 129 ASP A O 1
ATOM 1031 N N . SER A 1 130 ? 3.503 -7.970 -13.955 1.00 81.56 130 SER A N 1
ATOM 1032 C CA . SER A 1 130 ? 3.569 -7.335 -15.280 1.00 81.56 130 SER A CA 1
ATOM 1033 C C . SER A 1 130 ? 4.841 -6.503 -15.519 1.00 81.56 130 SER A C 1
ATOM 1035 O O . SER A 1 130 ? 5.381 -6.481 -16.630 1.00 81.56 130 SER A O 1
ATOM 1037 N N . VAL A 1 131 ? 5.357 -5.824 -14.487 1.00 84.75 131 VAL A N 1
ATOM 1038 C CA . VAL A 1 131 ? 6.606 -5.051 -14.580 1.00 84.75 131 VAL A CA 1
ATOM 1039 C C . VAL A 1 131 ? 7.789 -6.007 -14.677 1.00 84.75 131 VAL A C 1
ATOM 1041 O O . VAL A 1 131 ? 8.666 -5.811 -15.522 1.00 84.75 131 VAL A O 1
ATOM 1044 N N . TYR A 1 132 ? 7.801 -7.056 -13.851 1.00 84.94 132 TYR A N 1
ATOM 1045 C CA . TYR A 1 132 ? 8.846 -8.073 -13.872 1.00 84.94 132 TYR A CA 1
ATOM 1046 C C . TYR A 1 132 ? 8.889 -8.814 -15.207 1.00 84.94 132 TYR A C 1
ATOM 1048 O O . TYR A 1 132 ? 9.954 -8.887 -15.814 1.00 84.94 132 TYR A O 1
ATOM 1056 N N . GLU A 1 133 ? 7.752 -9.292 -15.712 1.00 86.75 133 GLU A N 1
ATOM 1057 C CA . GLU A 1 133 ? 7.639 -9.940 -17.023 1.00 86.75 133 GLU A CA 1
ATOM 1058 C C . GLU A 1 133 ? 8.206 -9.059 -18.137 1.00 86.75 133 GLU A C 1
ATOM 1060 O O . GLU A 1 133 ? 8.971 -9.524 -18.989 1.00 86.75 133 GLU A O 1
ATOM 1065 N N . ARG A 1 134 ? 7.889 -7.757 -18.111 1.00 85.19 134 ARG A N 1
ATOM 1066 C CA . ARG A 1 134 ? 8.403 -6.814 -19.104 1.00 85.19 134 ARG A CA 1
ATOM 1067 C C . ARG A 1 134 ? 9.917 -6.657 -19.006 1.00 85.19 134 ARG A C 1
ATOM 1069 O O . ARG A 1 134 ? 10.591 -6.693 -20.032 1.00 85.19 134 ARG A O 1
ATOM 1076 N N . VAL A 1 135 ? 10.455 -6.513 -17.797 1.00 87.75 135 VAL A N 1
ATOM 1077 C CA . VAL A 1 135 ? 11.904 -6.429 -17.567 1.00 87.75 135 VAL A CA 1
ATOM 1078 C C . VAL A 1 135 ? 12.604 -7.708 -18.029 1.00 87.75 135 VAL A C 1
ATOM 1080 O O . VAL A 1 135 ? 13.595 -7.625 -18.755 1.00 87.75 135 VAL A O 1
ATOM 1083 N N . TYR A 1 136 ? 12.069 -8.881 -17.684 1.00 88.38 136 TYR A N 1
ATOM 1084 C CA . TYR A 1 136 ? 12.614 -10.167 -18.116 1.00 88.38 136 TYR A CA 1
ATOM 1085 C C . TYR A 1 136 ? 12.631 -10.298 -19.637 1.00 88.38 136 TYR A C 1
ATOM 1087 O O . TYR A 1 136 ? 13.650 -10.694 -20.200 1.00 88.38 136 TYR A O 1
ATOM 1095 N N . SER A 1 137 ? 11.544 -9.919 -20.314 1.00 88.50 137 SER A N 1
ATOM 1096 C CA . SER A 1 137 ? 11.464 -9.957 -21.776 1.00 88.50 137 SER A CA 1
ATOM 1097 C C . SER A 1 137 ? 12.539 -9.084 -22.435 1.00 88.50 137 SER A C 1
ATOM 1099 O O . SER A 1 137 ? 13.243 -9.537 -23.336 1.00 88.50 137 SER A O 1
ATOM 1101 N N . GLU A 1 138 ? 12.720 -7.849 -21.963 1.00 88.31 138 GLU A N 1
ATOM 1102 C CA . GLU A 1 138 ? 13.718 -6.918 -22.505 1.00 88.31 138 GLU A CA 1
ATOM 1103 C C . GLU A 1 138 ? 15.150 -7.436 -22.290 1.00 88.31 138 GLU A C 1
ATOM 1105 O O . GLU A 1 138 ? 15.968 -7.404 -23.213 1.00 88.31 138 GLU A O 1
ATOM 1110 N N . LEU A 1 139 ? 15.447 -7.986 -21.108 1.00 88.69 139 LEU A N 1
ATOM 1111 C CA . LEU A 1 139 ? 16.752 -8.583 -20.815 1.00 88.69 139 LEU A CA 1
ATOM 1112 C C . LEU A 1 139 ? 17.017 -9.839 -21.658 1.00 88.69 139 LEU A C 1
ATOM 1114 O O . LEU A 1 139 ? 18.111 -9.975 -22.209 1.00 88.69 139 LEU A O 1
ATOM 1118 N N . ASN A 1 140 ? 16.023 -10.718 -21.815 1.00 90.31 140 ASN A N 1
ATOM 1119 C CA . ASN A 1 140 ? 16.131 -11.931 -22.632 1.00 90.31 140 ASN A CA 1
ATOM 1120 C C . ASN A 1 140 ? 16.326 -11.613 -24.123 1.00 90.31 140 ASN A C 1
ATOM 1122 O O . ASN A 1 140 ? 17.037 -12.319 -24.830 1.00 90.31 140 ASN A O 1
ATOM 1126 N N . ASN A 1 141 ? 15.769 -10.493 -24.588 1.00 88.69 141 ASN A N 1
ATOM 1127 C CA . ASN A 1 141 ? 15.988 -9.970 -25.936 1.00 88.69 141 ASN A CA 1
ATOM 1128 C C . ASN A 1 141 ? 17.349 -9.268 -26.103 1.00 88.69 141 ASN A C 1
ATOM 1130 O O . ASN A 1 141 ? 17.576 -8.604 -27.117 1.00 88.69 141 ASN A O 1
ATOM 1134 N N . GLY A 1 142 ? 18.242 -9.351 -25.110 1.00 86.31 142 GLY A N 1
ATOM 1135 C CA . GLY A 1 142 ? 19.554 -8.715 -25.144 1.00 86.31 142 GLY A CA 1
ATOM 1136 C C . GLY A 1 142 ? 19.488 -7.188 -25.104 1.00 86.31 142 GLY A C 1
ATOM 1137 O O . GLY A 1 142 ? 20.432 -6.530 -25.531 1.00 86.31 142 GLY A O 1
ATOM 1138 N N . GLN A 1 143 ? 18.402 -6.594 -24.607 1.00 88.75 143 GLN A N 1
ATOM 1139 C CA . GLN A 1 143 ? 18.268 -5.140 -24.481 1.00 88.75 143 GLN A CA 1
ATOM 1140 C C . GLN A 1 143 ? 18.812 -4.656 -23.131 1.00 88.75 143 GLN A C 1
ATOM 1142 O O . GLN A 1 143 ? 19.365 -5.437 -22.349 1.00 88.75 143 GLN A O 1
ATOM 1147 N N . CYS A 1 144 ? 18.741 -3.349 -22.889 1.00 87.62 144 CYS A N 1
ATOM 1148 C CA . CYS A 1 144 ? 19.214 -2.712 -21.665 1.00 87.62 144 CYS A CA 1
ATOM 1149 C C . CYS A 1 144 ? 18.050 -2.054 -20.923 1.00 87.62 144 CYS A C 1
ATOM 1151 O O . CYS A 1 144 ? 17.205 -1.406 -21.538 1.00 87.62 144 CYS A O 1
ATOM 1153 N N . ILE A 1 145 ? 18.057 -2.145 -19.594 1.00 88.38 145 ILE A N 1
ATOM 1154 C CA . ILE A 1 145 ? 17.128 -1.414 -18.731 1.00 88.38 145 ILE A CA 1
ATOM 1155 C C . ILE A 1 145 ? 17.861 -0.240 -18.095 1.00 88.38 145 ILE A C 1
ATOM 1157 O O . ILE A 1 145 ? 18.960 -0.397 -17.570 1.00 88.38 145 ILE A O 1
ATOM 1161 N N . THR A 1 146 ? 17.245 0.936 -18.132 1.00 84.81 146 THR A N 1
ATOM 1162 C CA . THR A 1 146 ? 17.690 2.108 -17.379 1.00 84.81 146 THR A CA 1
ATOM 1163 C C . THR A 1 146 ? 16.662 2.446 -16.317 1.00 84.81 146 THR A C 1
ATOM 1165 O O . THR A 1 146 ? 15.465 2.530 -16.586 1.00 84.81 146 THR A O 1
ATOM 1168 N N . ILE A 1 147 ? 17.141 2.649 -15.098 1.00 80.81 147 ILE A N 1
ATOM 1169 C CA . ILE A 1 147 ? 16.328 3.079 -13.968 1.00 80.81 147 ILE A CA 1
ATOM 1170 C C . ILE A 1 147 ? 16.659 4.547 -13.747 1.00 80.81 147 ILE A C 1
ATOM 1172 O O . ILE A 1 147 ? 17.829 4.895 -13.579 1.00 80.81 147 ILE A O 1
ATOM 1176 N N . PHE A 1 148 ? 15.653 5.420 -13.786 1.00 68.69 148 PHE A N 1
ATOM 1177 C CA . PHE A 1 148 ? 15.874 6.793 -13.348 1.00 68.69 148 PHE A CA 1
ATOM 1178 C C . PHE A 1 148 ? 16.239 6.774 -11.861 1.00 68.69 148 PHE A C 1
ATOM 1180 O O . PHE A 1 148 ? 15.537 6.111 -11.094 1.00 68.69 148 PHE A O 1
ATOM 1187 N N . PRO A 1 149 ? 17.294 7.487 -11.430 1.00 53.88 149 PRO A N 1
ATOM 1188 C CA . PRO A 1 149 ? 17.571 7.658 -10.015 1.00 53.88 149 PRO A CA 1
ATOM 1189 C C . PRO A 1 149 ? 16.445 8.518 -9.436 1.00 53.88 149 PRO A C 1
ATOM 1191 O O . PRO A 1 149 ? 16.488 9.746 -9.466 1.00 53.88 149 PRO A O 1
ATOM 1194 N N . GLU A 1 150 ? 15.368 7.879 -8.993 1.00 54.03 150 GLU A N 1
ATOM 1195 C CA . GLU A 1 150 ? 14.280 8.567 -8.322 1.00 54.03 150 GLU A CA 1
ATOM 1196 C C . GLU A 1 150 ? 14.799 8.969 -6.935 1.00 54.03 150 GLU A C 1
ATOM 1198 O O . GLU A 1 150 ? 14.971 8.141 -6.038 1.00 54.03 150 GLU A O 1
ATOM 1203 N N . GLY A 1 151 ? 15.168 10.244 -6.797 1.00 57.66 151 GLY A N 1
ATOM 1204 C CA . GLY A 1 151 ? 15.683 10.818 -5.559 1.00 57.66 151 GLY A CA 1
ATOM 1205 C C . GLY A 1 151 ? 14.709 10.613 -4.397 1.00 57.66 151 GLY A C 1
ATOM 1206 O O . GLY A 1 151 ? 13.530 10.953 -4.486 1.00 57.66 151 GLY A O 1
ATOM 1207 N N . GLY A 1 152 ? 15.227 10.055 -3.302 1.00 49.00 152 GLY A N 1
ATOM 1208 C CA . GLY A 1 152 ? 14.514 9.888 -2.034 1.00 49.00 152 GLY A CA 1
ATOM 1209 C C . GLY A 1 152 ? 15.088 8.792 -1.132 1.00 49.00 152 GLY A C 1
ATOM 1210 O O . GLY A 1 152 ? 15.053 8.929 0.088 1.00 49.00 152 GLY A O 1
ATOM 1211 N N . SER A 1 153 ? 15.653 7.720 -1.700 1.00 50.25 153 SER A N 1
ATOM 1212 C CA . SER A 1 153 ? 16.292 6.637 -0.923 1.00 50.25 153 SER A CA 1
ATOM 1213 C C . SER A 1 153 ? 17.747 6.357 -1.288 1.00 50.25 153 SER A C 1
ATOM 1215 O O . SER A 1 153 ? 18.407 5.630 -0.551 1.00 50.25 153 SER A O 1
ATOM 1217 N N . HIS A 1 154 ? 18.242 6.914 -2.397 1.00 47.25 154 HIS A N 1
ATOM 1218 C CA . HIS A 1 154 ? 19.639 6.757 -2.806 1.00 47.25 154 HIS A CA 1
ATOM 1219 C C . HIS A 1 154 ? 20.618 7.596 -1.970 1.00 47.25 154 HIS A C 1
ATOM 1221 O O . HIS A 1 154 ? 21.772 7.205 -1.855 1.00 47.25 154 HIS A O 1
ATOM 1227 N N . ASP A 1 155 ? 20.150 8.653 -1.297 1.00 49.50 155 ASP A N 1
ATOM 1228 C CA . ASP A 1 155 ? 20.956 9.465 -0.368 1.00 49.50 155 ASP A CA 1
ATOM 1229 C C . ASP A 1 155 ? 20.907 8.936 1.073 1.00 49.50 155 ASP A C 1
ATOM 1231 O O . ASP A 1 155 ? 20.870 9.689 2.047 1.00 49.50 155 ASP A O 1
ATOM 1235 N N . ARG A 1 156 ? 20.887 7.613 1.250 1.00 53.31 156 ARG A N 1
ATOM 1236 C CA . ARG A 1 156 ? 21.282 7.049 2.541 1.00 53.31 156 ARG A CA 1
ATOM 1237 C C . ARG A 1 156 ? 22.796 6.907 2.505 1.00 53.31 156 ARG A C 1
ATOM 1239 O O . ARG A 1 156 ? 23.315 6.015 1.850 1.00 53.31 156 ARG A O 1
ATOM 1246 N N . ALA A 1 157 ? 23.493 7.783 3.224 1.00 56.91 157 ALA A N 1
ATOM 1247 C CA . ALA A 1 157 ? 24.931 7.646 3.470 1.00 56.91 157 ALA A CA 1
ATOM 1248 C C . ALA A 1 157 ? 25.276 6.372 4.275 1.00 56.91 157 ALA A C 1
ATOM 1250 O O . ALA A 1 157 ? 26.441 6.008 4.409 1.00 56.91 157 ALA A O 1
ATOM 1251 N N . GLU A 1 158 ? 24.263 5.698 4.822 1.00 59.25 158 GLU A N 1
ATOM 1252 C CA . GLU A 1 158 ? 24.392 4.497 5.634 1.00 59.25 158 GLU A CA 1
ATOM 1253 C C . GLU A 1 158 ? 24.197 3.240 4.781 1.00 59.25 158 GLU A C 1
ATOM 1255 O O . GLU A 1 158 ? 23.238 3.129 4.011 1.00 59.25 158 GLU A O 1
ATOM 1260 N N . MET A 1 159 ? 25.097 2.267 4.947 1.00 53.75 159 MET A N 1
ATOM 1261 C CA . MET A 1 159 ? 24.939 0.949 4.338 1.00 53.75 159 MET A CA 1
ATOM 1262 C C . MET A 1 159 ? 23.660 0.268 4.833 1.00 53.75 159 MET A C 1
ATOM 1264 O O . MET A 1 159 ? 23.291 0.371 6.005 1.00 53.75 159 MET A O 1
ATOM 1268 N N . LEU A 1 160 ? 23.006 -0.482 3.941 1.00 56.03 160 LEU A N 1
ATOM 1269 C CA . LEU A 1 160 ? 21.959 -1.416 4.344 1.00 56.03 160 LEU A CA 1
ATOM 1270 C C . LEU A 1 160 ? 22.544 -2.395 5.376 1.00 56.03 160 LEU A C 1
ATOM 1272 O O . LEU A 1 160 ? 23.643 -2.908 5.156 1.00 56.03 160 LEU A O 1
ATOM 1276 N N . PRO A 1 161 ? 21.844 -2.659 6.493 1.00 59.66 161 PRO A N 1
ATOM 1277 C CA . PRO A 1 161 ? 22.330 -3.597 7.490 1.00 59.66 161 PRO A CA 1
ATOM 1278 C C . PRO A 1 161 ? 22.488 -4.974 6.846 1.00 59.66 161 PRO A C 1
ATOM 1280 O O . PRO A 1 161 ? 21.549 -5.498 6.240 1.00 59.66 161 PRO A O 1
ATOM 1283 N N . PHE A 1 162 ? 23.687 -5.540 6.973 1.00 44.59 162 PHE A N 1
ATOM 1284 C CA . PHE A 1 162 ? 23.953 -6.911 6.563 1.00 44.59 162 PHE A CA 1
ATOM 1285 C C . PHE A 1 162 ? 23.090 -7.847 7.406 1.00 44.59 162 PHE A C 1
ATOM 1287 O O . PHE A 1 162 ? 23.044 -7.729 8.633 1.00 44.59 162 PHE A O 1
ATOM 1294 N N . LYS A 1 163 ? 22.365 -8.727 6.722 1.00 44.91 163 LYS A N 1
ATOM 1295 C CA . LYS A 1 163 ? 21.610 -9.812 7.334 1.00 44.91 163 LYS A CA 1
ATOM 1296 C C . LYS A 1 163 ? 22.455 -11.074 7.341 1.00 44.91 163 LYS A C 1
ATOM 1298 O O . LYS A 1 163 ? 23.178 -11.274 6.340 1.00 44.91 163 LYS A O 1
#

Organism: Rhizopus stolonifer (NCBI:txid4846)

Foldseek 3Di:
DVVPPFQEEEEDAVVLCVDPVSVVVNVVRNYLYDYDLVVVKAWWAFFKAQPDCPPAQFKIFGDRGQCVVQHDQQKWKAFPPRQDIWGWHHDPGRTMTGTPDGDPRPSVNVQRHDPRGTIIIIGGDDDCVSSVVVVVVSVVVVHHYDYDPPPDPVPPPDDDDDD

pLDDT: mean 82.92, std 12.47, range [44.59, 95.31]